Protein AF-A0A1I3GS93-F1 (afdb_monomer_lite)

pLDDT: mean 86.99, std 11.71, range [43.59, 97.06]

Organism: NCBI:txid1477437

Foldseek 3Di:
DDDDDDDDDDDDDDDDDPPPFQFKKWAWAPAPCAPVNVVVVCCVGPNPQWDKDACVPPDPTTGIMIGGVVVCVPDPPVVVVVCCVVPPRVVDDHNDMDGDDDDDDDDDDDPDD

Secondary structure (DSSP, 8-state):
---PPP---------PPSPS--SEEEEETT-TTHHHHHHHHHHHHSTTTEEEEE-TTT-SSEEEEEEEHHHHTTS-HHHHHHHHHHHTGGGPPTT-EEEE-------------

Sequence (113 aa):
MNASKTYGIDISFEELKLPLFHDVLVLAKNAVQGKLGLGRSLDLLAPGVFQSIDTEVESERIEAVFINRKLLTKIPVEHLMRVLQRHVFEYVGEGELIQVDMKVRISMHNINE

Radius of gyration: 20.87 Å; chains: 1; bounding box: 28×79×50 Å

Structure (mmCIF, N/CA/C/O backbone):
data_AF-A0A1I3GS93-F1
#
_entry.id   AF-A0A1I3GS93-F1
#
loop_
_atom_site.group_PDB
_atom_site.id
_atom_site.type_symbol
_atom_site.label_atom_id
_atom_site.label_alt_id
_atom_site.label_comp_id
_atom_site.label_asym_id
_atom_site.label_entity_id
_atom_site.label_seq_id
_atom_site.pdbx_PDB_ins_code
_atom_site.Cartn_x
_atom_site.Cartn_y
_atom_site.Cartn_z
_atom_site.occupancy
_atom_site.B_iso_or_equiv
_atom_site.auth_seq_id
_atom_site.auth_comp_id
_atom_site.auth_asym_id
_atom_site.auth_atom_id
_atom_site.pdbx_PDB_model_num
ATOM 1 N N . MET A 1 1 ? -11.129 -62.808 7.384 1.00 43.59 1 MET A N 1
ATOM 2 C CA . MET A 1 1 ? -10.318 -61.821 6.636 1.00 43.59 1 MET A CA 1
ATOM 3 C C . MET A 1 1 ? -10.633 -60.445 7.200 1.00 43.59 1 MET A C 1
ATOM 5 O O . MET A 1 1 ? -11.775 -60.025 7.093 1.00 43.59 1 MET A O 1
ATOM 9 N N . ASN A 1 2 ? -9.676 -59.795 7.870 1.00 48.56 2 ASN A N 1
ATOM 10 C CA . ASN A 1 2 ? -9.847 -58.428 8.376 1.00 48.56 2 ASN A CA 1
ATOM 11 C C . ASN A 1 2 ? -9.640 -57.447 7.219 1.00 48.56 2 ASN A C 1
ATOM 13 O O . ASN A 1 2 ? -8.581 -57.459 6.596 1.00 48.56 2 ASN A O 1
ATOM 17 N N . ALA A 1 3 ? -10.643 -56.620 6.926 1.00 54.72 3 ALA A N 1
ATOM 18 C CA . ALA A 1 3 ? -10.512 -55.546 5.950 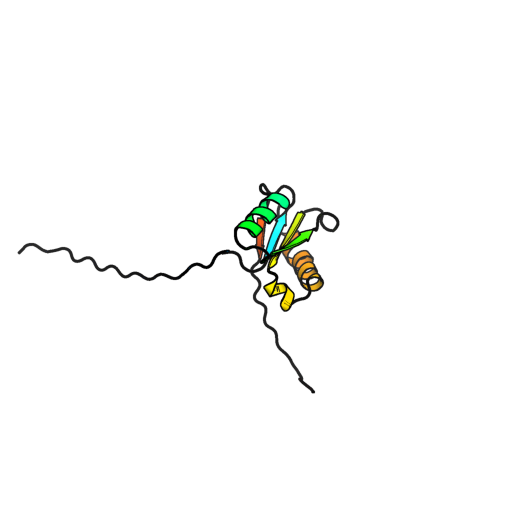1.00 54.72 3 ALA A CA 1
ATOM 19 C C . ALA A 1 3 ? -9.598 -54.455 6.530 1.00 54.72 3 ALA A C 1
ATOM 21 O O . ALA A 1 3 ? -9.965 -53.781 7.495 1.00 54.72 3 ALA A O 1
ATOM 22 N N . SER A 1 4 ? -8.392 -54.304 5.978 1.00 64.19 4 SER A N 1
ATOM 23 C CA . SER A 1 4 ? -7.533 -53.164 6.289 1.00 64.19 4 SER A CA 1
ATOM 24 C C . SER A 1 4 ? -8.076 -51.929 5.573 1.00 64.19 4 SER A C 1
ATOM 26 O O . SER A 1 4 ? -8.392 -51.963 4.385 1.00 64.19 4 SER A O 1
ATOM 28 N N . LYS A 1 5 ? -8.238 -50.831 6.313 1.00 66.38 5 LYS A N 1
ATOM 29 C CA . LYS A 1 5 ? -8.604 -49.542 5.722 1.00 66.38 5 LYS A CA 1
ATOM 30 C C . LYS A 1 5 ? -7.374 -48.971 5.027 1.00 66.38 5 LYS A C 1
ATOM 32 O O . LYS A 1 5 ? -6.332 -48.811 5.660 1.00 66.38 5 LYS A O 1
ATOM 37 N N . THR A 1 6 ? -7.503 -48.667 3.744 1.00 65.62 6 THR A N 1
ATOM 38 C CA . THR A 1 6 ? -6.470 -47.984 2.963 1.00 65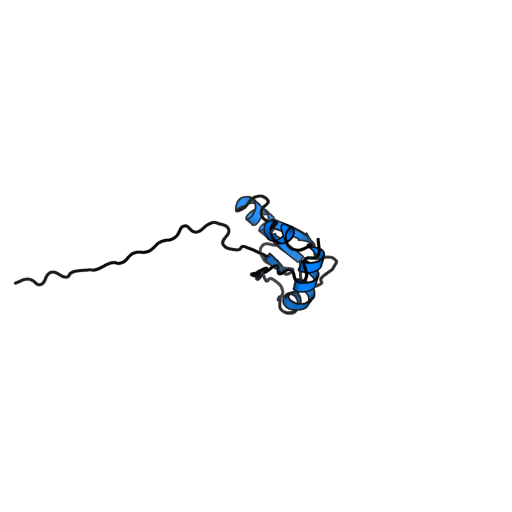.62 6 THR A CA 1
ATOM 39 C C . THR A 1 6 ? -6.830 -46.509 2.877 1.00 65.62 6 THR A C 1
ATOM 41 O O . THR A 1 6 ? -7.947 -46.167 2.494 1.00 65.62 6 THR A O 1
ATOM 44 N N . TYR A 1 7 ? -5.893 -45.642 3.249 1.00 74.69 7 TYR A N 1
ATOM 45 C CA . TYR A 1 7 ? -6.043 -44.196 3.146 1.00 74.69 7 TYR A CA 1
ATOM 46 C C . TYR A 1 7 ? -5.119 -43.699 2.037 1.00 74.69 7 TYR A C 1
ATOM 48 O O . TYR A 1 7 ? -3.912 -43.926 2.100 1.00 74.69 7 TYR A O 1
ATOM 56 N N . GLY A 1 8 ? -5.692 -43.061 1.018 1.00 76.81 8 GLY A N 1
ATOM 57 C CA . GLY A 1 8 ? -4.947 -42.316 0.005 1.00 76.81 8 GLY A CA 1
ATOM 58 C C . GLY A 1 8 ? -4.912 -40.844 0.398 1.00 76.81 8 GLY A C 1
ATOM 59 O O . GLY A 1 8 ? -5.954 -40.285 0.734 1.00 76.81 8 GLY A O 1
ATOM 60 N N . ILE A 1 9 ? -3.726 -40.240 0.403 1.00 73.31 9 ILE A N 1
ATOM 61 C CA . ILE A 1 9 ? -3.543 -38.815 0.684 1.00 73.31 9 ILE A CA 1
ATOM 62 C C . ILE A 1 9 ? -2.717 -38.235 -0.459 1.00 73.31 9 ILE A C 1
ATOM 64 O O . ILE A 1 9 ? -1.557 -38.605 -0.623 1.00 73.31 9 ILE A O 1
ATOM 68 N N . ASP A 1 10 ? -3.318 -37.320 -1.213 1.00 67.19 10 ASP A N 1
ATOM 69 C CA . ASP A 1 10 ? -2.634 -36.502 -2.211 1.00 67.19 10 ASP A CA 1
ATOM 70 C C . ASP A 1 10 ? -2.303 -35.135 -1.604 1.00 67.19 10 ASP A C 1
ATOM 72 O O . ASP A 1 10 ? -3.154 -34.495 -0.981 1.00 67.19 10 ASP A O 1
ATOM 76 N N . ILE A 1 11 ? -1.053 -34.695 -1.762 1.00 81.12 11 ILE A N 1
ATOM 77 C CA . ILE A 1 11 ? -0.538 -33.447 -1.186 1.00 81.12 11 ILE A CA 1
ATOM 78 C C . ILE A 1 11 ? 0.101 -32.608 -2.292 1.00 81.12 11 ILE A C 1
ATOM 80 O O . ILE A 1 11 ? 0.965 -33.087 -3.023 1.00 81.12 11 ILE A O 1
ATOM 84 N N . SER A 1 12 ? -0.270 -31.330 -2.353 1.00 85.25 12 SER A N 1
ATOM 85 C CA . SER A 1 12 ? 0.396 -30.297 -3.152 1.00 85.25 12 SER A CA 1
ATOM 86 C C . SER A 1 12 ? 0.746 -29.100 -2.271 1.00 85.25 12 SER A C 1
ATOM 88 O O . SER A 1 12 ? -0.028 -28.749 -1.381 1.00 85.25 12 SER A O 1
ATOM 90 N N . PHE A 1 13 ? 1.882 -28.454 -2.531 1.00 87.38 13 PHE A N 1
ATOM 91 C CA . PHE A 1 13 ? 2.324 -27.255 -1.818 1.00 87.38 13 PHE A CA 1
ATOM 92 C C . PHE A 1 13 ? 3.035 -26.283 -2.765 1.00 87.38 13 PHE A C 1
ATOM 94 O O . PHE A 1 13 ? 3.625 -26.697 -3.763 1.00 87.38 13 PHE A O 1
ATOM 101 N N . GLU A 1 14 ? 2.996 -24.996 -2.429 1.00 85.50 14 GLU A N 1
ATOM 102 C CA . GLU A 1 14 ? 3.756 -23.933 -3.087 1.00 85.50 14 GLU A CA 1
ATOM 103 C C . GLU A 1 14 ? 4.458 -23.060 -2.040 1.00 85.50 14 GLU A C 1
ATOM 105 O O . GLU A 1 14 ? 4.025 -22.966 -0.890 1.00 85.50 14 GLU A O 1
ATOM 110 N N . GLU A 1 15 ? 5.569 -22.435 -2.427 1.00 79.12 15 GLU A N 1
ATOM 111 C CA . GLU A 1 15 ? 6.258 -21.464 -1.579 1.00 79.12 15 GLU A CA 1
ATOM 112 C C . GLU A 1 15 ? 5.512 -20.123 -1.631 1.00 79.12 15 GLU A C 1
ATOM 114 O O . GLU A 1 15 ? 5.521 -19.433 -2.653 1.00 79.12 15 GLU A O 1
ATOM 119 N N . LEU A 1 16 ? 4.896 -19.722 -0.517 1.00 78.06 16 LEU A N 1
ATOM 120 C CA . LEU A 1 16 ? 4.341 -18.378 -0.370 1.00 78.06 16 LEU A CA 1
ATOM 121 C C . LEU A 1 16 ? 5.474 -17.367 -0.175 1.00 78.06 16 LEU A C 1
ATOM 123 O O . LEU A 1 16 ? 6.214 -17.427 0.808 1.00 78.06 16 LEU A O 1
ATOM 127 N N . LYS A 1 17 ? 5.584 -16.396 -1.084 1.00 70.56 17 LYS A N 1
ATOM 128 C CA . LYS A 1 17 ? 6.533 -15.284 -0.952 1.00 70.56 17 LYS A CA 1
ATOM 129 C C . LYS A 1 17 ? 5.844 -14.097 -0.302 1.00 70.56 17 LYS A C 1
ATOM 131 O O . LYS A 1 17 ? 4.912 -13.531 -0.865 1.00 70.56 17 LYS A O 1
ATOM 136 N N . LEU A 1 18 ? 6.320 -13.721 0.882 1.00 69.00 18 LEU A N 1
ATOM 137 C CA . LEU A 1 18 ? 5.884 -12.499 1.544 1.00 69.00 18 LEU A CA 1
ATOM 138 C C . LEU A 1 18 ? 6.470 -11.260 0.842 1.00 69.00 18 LEU A C 1
ATOM 140 O O . LEU A 1 18 ? 7.595 -11.320 0.335 1.00 69.00 18 LEU A O 1
ATOM 144 N N . PRO A 1 19 ? 5.744 -10.130 0.841 1.00 67.94 19 PRO A N 1
ATOM 145 C CA . PRO A 1 19 ? 4.383 -9.954 1.360 1.00 67.94 19 PRO A CA 1
ATOM 146 C C . PRO A 1 19 ? 3.304 -10.502 0.405 1.00 67.94 19 PRO A C 1
ATOM 148 O O . PRO A 1 19 ? 3.494 -10.487 -0.808 1.00 67.94 19 PRO A O 1
ATOM 151 N N . LEU A 1 20 ? 2.164 -10.953 0.958 1.00 66.62 20 LEU A N 1
ATOM 152 C CA . LEU A 1 20 ? 1.019 -11.501 0.196 1.00 66.62 20 LEU A CA 1
ATOM 153 C C . LEU A 1 20 ? 0.248 -10.444 -0.618 1.00 66.62 20 LEU A C 1
ATOM 155 O O . LEU A 1 20 ? -0.562 -10.786 -1.471 1.00 66.62 20 LEU A O 1
ATOM 159 N N . PHE A 1 21 ? 0.481 -9.163 -0.338 1.00 70.12 21 PHE A N 1
ATOM 160 C CA . PHE A 1 21 ? -0.050 -8.028 -1.086 1.00 70.12 21 PHE A CA 1
ATOM 161 C C . PHE A 1 21 ? 1.054 -7.465 -1.975 1.00 70.12 21 PHE A C 1
ATOM 163 O O . PHE A 1 21 ? 2.199 -7.289 -1.545 1.00 70.12 21 PHE A O 1
ATOM 170 N N . HIS A 1 22 ? 0.718 -7.210 -3.235 1.00 73.31 22 HIS A N 1
ATOM 171 C CA . HIS A 1 22 ? 1.743 -7.072 -4.263 1.00 73.31 22 HIS A CA 1
ATOM 172 C C . HIS A 1 22 ? 1.821 -5.688 -4.885 1.00 73.31 22 HIS A C 1
ATOM 174 O O . HIS A 1 22 ? 2.926 -5.283 -5.232 1.00 73.31 22 HIS A O 1
ATOM 180 N N . ASP A 1 23 ? 0.717 -4.949 -4.976 1.00 87.38 23 ASP A N 1
ATOM 181 C CA . ASP A 1 23 ? 0.675 -3.762 -5.829 1.00 87.38 23 ASP A CA 1
ATOM 182 C C . ASP A 1 23 ? 0.440 -2.476 -5.041 1.00 87.38 23 ASP A C 1
ATOM 184 O O . ASP A 1 23 ? 1.378 -1.696 -4.867 1.00 87.38 23 ASP A O 1
ATOM 188 N N . VAL A 1 24 ? -0.781 -2.237 -4.560 1.00 95.00 24 VAL A N 1
ATOM 189 C CA . VAL A 1 24 ? -1.138 -0.983 -3.888 1.00 95.00 24 VAL A CA 1
ATOM 190 C C . VAL A 1 24 ? -1.986 -1.252 -2.647 1.00 95.00 24 VAL A C 1
ATOM 192 O O . VAL A 1 24 ? -2.898 -2.075 -2.672 1.00 95.00 24 VAL A O 1
ATOM 195 N N . LEU A 1 25 ? -1.707 -0.518 -1.571 1.00 95.56 25 LEU A N 1
ATOM 196 C CA . LEU A 1 25 ? -2.566 -0.411 -0.396 1.00 95.56 25 LEU A CA 1
ATOM 197 C C . LEU A 1 25 ? -3.048 1.034 -0.256 1.00 95.56 25 LEU A C 1
ATOM 199 O O . LEU A 1 25 ? -2.241 1.963 -0.272 1.00 95.56 25 LEU A O 1
ATOM 203 N N . VAL A 1 26 ? -4.352 1.223 -0.098 1.00 96.31 26 VAL A N 1
ATOM 204 C CA . VAL A 1 26 ? -4.983 2.517 0.171 1.00 96.31 26 VAL A CA 1
ATOM 205 C C . VAL A 1 26 ? -5.421 2.527 1.629 1.00 96.31 26 VAL A C 1
ATOM 207 O O . VAL A 1 26 ? -6.208 1.679 2.048 1.00 96.31 26 VAL A O 1
ATOM 210 N N . LEU A 1 27 ? -4.890 3.467 2.403 1.00 96.88 27 LEU A N 1
ATOM 211 C CA . LEU A 1 27 ? -5.173 3.614 3.823 1.00 96.88 27 LEU A CA 1
ATOM 212 C C . LEU A 1 27 ? -6.132 4.786 4.036 1.00 96.88 27 LEU A C 1
ATOM 214 O O . LEU A 1 27 ? -5.778 5.941 3.784 1.00 96.88 27 LEU A O 1
ATOM 218 N N . ALA A 1 28 ? -7.338 4.492 4.509 1.00 96.88 28 ALA A N 1
ATOM 219 C CA . ALA A 1 28 ? -8.284 5.517 4.918 1.00 96.88 28 ALA A CA 1
ATOM 220 C C . ALA A 1 28 ? -7.822 6.210 6.204 1.00 96.88 28 ALA A C 1
ATOM 222 O O . ALA A 1 28 ? -7.116 5.624 7.029 1.00 96.88 28 ALA A O 1
ATOM 223 N N . LYS A 1 29 ? -8.282 7.443 6.417 1.00 95.06 29 LYS A N 1
ATOM 224 C CA . LYS A 1 29 ? -8.134 8.109 7.714 1.00 95.06 29 LYS A CA 1
ATOM 225 C C . LYS A 1 29 ? -8.819 7.289 8.805 1.00 95.06 29 LYS A C 1
ATOM 227 O O . LYS A 1 29 ? -9.811 6.604 8.553 1.00 95.06 29 LYS A O 1
ATOM 232 N N . ASN A 1 30 ? -8.285 7.385 10.020 1.00 94.38 30 ASN A N 1
ATOM 233 C CA . ASN A 1 30 ? -8.763 6.678 11.214 1.00 94.38 30 ASN A CA 1
ATOM 234 C C . ASN A 1 30 ? -8.647 5.145 11.145 1.00 94.38 30 ASN A C 1
ATOM 236 O O . ASN A 1 30 ? -9.221 4.442 11.978 1.00 94.38 30 ASN A O 1
ATOM 240 N N . ALA A 1 31 ? -7.881 4.606 10.191 1.00 95.06 31 ALA A N 1
ATOM 241 C CA . ALA A 1 31 ? -7.540 3.191 10.182 1.00 95.06 31 ALA A CA 1
ATOM 242 C C . ALA A 1 31 ? -6.713 2.827 11.423 1.00 95.06 31 ALA A C 1
ATOM 244 O O . ALA A 1 31 ? -5.826 3.572 11.840 1.00 95.06 31 ALA A O 1
ATOM 245 N N . VAL A 1 32 ? -6.987 1.655 12.006 1.00 92.69 32 VAL A N 1
ATOM 246 C CA . VAL A 1 32 ? -6.448 1.228 13.315 1.00 92.69 32 VAL A CA 1
ATOM 247 C C . VAL A 1 32 ? -4.920 1.278 13.371 1.00 92.69 32 VAL A C 1
ATOM 249 O O . VAL A 1 32 ? -4.335 1.586 14.407 1.00 92.69 32 VAL A O 1
ATOM 252 N N . GLN A 1 33 ? -4.261 0.959 12.259 1.00 91.75 33 GLN A N 1
ATOM 253 C CA . GLN A 1 33 ? -2.807 0.926 12.165 1.00 91.75 33 GLN A CA 1
ATOM 254 C C . GLN A 1 33 ? -2.201 2.328 11.989 1.00 91.75 33 GLN A C 1
ATOM 256 O O . GLN A 1 33 ? -1.053 2.543 12.385 1.00 91.75 33 GLN A O 1
ATOM 261 N N . GLY A 1 34 ? -2.944 3.261 11.378 1.00 94.38 34 GLY A N 1
ATOM 262 C CA . GLY A 1 34 ? -2.445 4.552 10.896 1.00 94.38 34 GLY A CA 1
ATOM 263 C C . GLY A 1 34 ? -1.292 4.436 9.887 1.00 94.38 34 GLY A C 1
ATOM 264 O O . GLY A 1 34 ? -0.686 3.373 9.696 1.00 94.38 34 GLY A O 1
ATOM 265 N N . LYS A 1 35 ? -0.929 5.552 9.247 1.00 95.12 35 LYS A N 1
ATOM 266 C CA . LYS A 1 35 ? 0.155 5.609 8.246 1.00 95.12 35 LYS A CA 1
ATOM 267 C C . LYS A 1 35 ? 1.487 5.141 8.820 1.00 95.12 35 LYS A C 1
ATOM 269 O O . LYS A 1 35 ? 2.205 4.365 8.189 1.00 95.12 35 LYS A O 1
ATOM 274 N N . LEU A 1 36 ? 1.814 5.582 10.035 1.00 94.88 36 LEU A N 1
ATOM 275 C CA . LEU A 1 36 ? 3.078 5.241 10.694 1.00 94.88 36 LEU A CA 1
ATOM 276 C C . LEU A 1 36 ? 3.154 3.766 11.100 1.00 94.88 36 LEU A C 1
ATOM 278 O O . LEU A 1 36 ? 4.206 3.147 10.932 1.00 94.88 36 LEU A O 1
ATOM 282 N N . GLY A 1 37 ? 2.070 3.204 11.642 1.00 95.56 37 GLY A N 1
ATOM 283 C CA . GLY A 1 37 ? 2.050 1.805 12.064 1.00 95.56 37 GLY A CA 1
ATOM 284 C C . GLY A 1 37 ? 2.124 0.871 10.865 1.00 95.56 37 GLY A C 1
ATOM 285 O O . GLY A 1 37 ? 2.996 0.003 10.829 1.00 95.56 37 GLY A O 1
ATOM 286 N N . LEU A 1 38 ? 1.294 1.113 9.844 1.00 94.62 38 LEU A N 1
ATOM 287 C CA . LEU A 1 38 ? 1.319 0.317 8.620 1.00 94.62 38 LEU A CA 1
ATOM 288 C C . LEU A 1 38 ? 2.669 0.428 7.900 1.00 94.62 38 LEU A C 1
ATOM 290 O O . LEU A 1 38 ? 3.248 -0.596 7.548 1.00 94.62 38 LEU A O 1
ATOM 294 N N . GLY A 1 39 ? 3.218 1.638 7.751 1.00 94.75 39 GLY A N 1
ATOM 295 C CA . GLY A 1 39 ? 4.526 1.844 7.121 1.00 94.75 39 GLY A CA 1
ATOM 296 C C . GLY A 1 39 ? 5.647 1.056 7.804 1.00 94.75 39 GLY A C 1
ATOM 297 O O . GLY A 1 39 ? 6.398 0.355 7.133 1.00 94.75 39 GLY A O 1
ATOM 298 N N . ARG A 1 40 ? 5.706 1.074 9.144 1.00 94.94 40 ARG A N 1
ATOM 299 C CA . ARG A 1 40 ? 6.685 0.277 9.906 1.00 94.94 40 ARG A CA 1
ATOM 300 C C . ARG A 1 40 ? 6.493 -1.223 9.711 1.00 94.94 40 ARG A C 1
ATOM 302 O O . ARG A 1 40 ? 7.478 -1.940 9.568 1.00 94.94 40 ARG A O 1
ATOM 309 N N . SER A 1 41 ? 5.252 -1.707 9.707 1.00 92.38 41 SER A N 1
ATOM 310 C CA . SER A 1 41 ? 4.966 -3.121 9.447 1.00 92.38 41 SER A CA 1
ATOM 311 C C . SER A 1 41 ? 5.419 -3.540 8.050 1.00 92.38 41 SER A C 1
ATOM 313 O O . SER A 1 41 ? 6.038 -4.591 7.902 1.00 92.38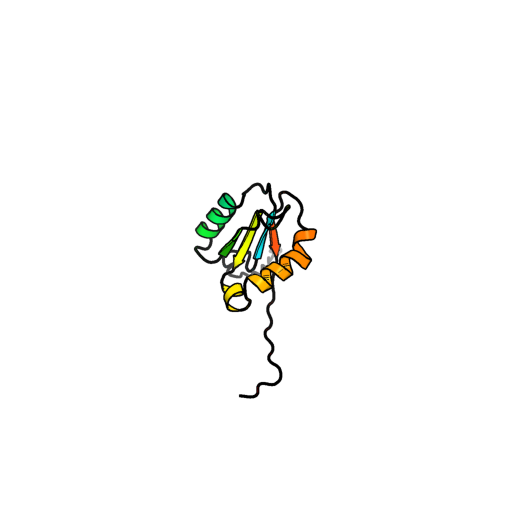 41 SER A O 1
ATOM 315 N N . LEU A 1 42 ? 5.164 -2.708 7.038 1.00 92.19 42 LEU A N 1
ATOM 316 C CA . LEU A 1 42 ? 5.604 -2.956 5.666 1.00 92.19 42 LEU A CA 1
ATOM 317 C C . LEU A 1 42 ? 7.128 -2.956 5.547 1.00 92.19 42 LEU A C 1
ATOM 319 O O . LEU A 1 42 ? 7.672 -3.858 4.920 1.00 92.19 42 LEU A O 1
ATOM 323 N N . ASP A 1 43 ? 7.817 -2.011 6.186 1.00 91.38 43 ASP A N 1
ATOM 324 C CA . ASP A 1 43 ? 9.282 -1.962 6.175 1.00 91.38 43 ASP A CA 1
ATOM 325 C C . ASP A 1 43 ? 9.919 -3.145 6.912 1.00 91.38 43 ASP A C 1
ATOM 327 O O . ASP A 1 43 ? 10.953 -3.640 6.477 1.00 91.38 43 ASP A O 1
ATOM 331 N N . LEU A 1 44 ? 9.310 -3.640 7.996 1.00 92.19 44 LEU A N 1
ATOM 332 C CA . LEU A 1 44 ? 9.780 -4.847 8.686 1.00 92.19 44 LEU A CA 1
ATOM 333 C C . LEU A 1 44 ? 9.578 -6.113 7.843 1.00 92.19 44 LEU A C 1
ATOM 335 O O . LEU A 1 44 ? 10.418 -7.011 7.874 1.00 92.19 44 LEU A O 1
ATOM 339 N N . LEU A 1 45 ? 8.467 -6.195 7.107 1.00 90.19 45 LEU A N 1
ATOM 340 C CA . LEU A 1 45 ? 8.133 -7.352 6.273 1.00 90.19 45 LEU A CA 1
ATOM 341 C C . LEU A 1 45 ? 8.904 -7.366 4.950 1.00 90.19 45 LEU A C 1
ATOM 343 O O . LEU A 1 45 ? 9.325 -8.422 4.484 1.00 90.19 45 LEU A O 1
ATOM 347 N N . ALA A 1 46 ? 9.034 -6.205 4.317 1.00 86.75 46 ALA A N 1
ATOM 348 C CA . ALA A 1 46 ? 9.529 -6.049 2.959 1.00 86.75 46 ALA A CA 1
ATOM 349 C C . ALA A 1 46 ? 10.238 -4.687 2.799 1.00 86.75 46 ALA A C 1
ATOM 351 O O . ALA A 1 46 ? 9.700 -3.781 2.148 1.00 86.75 46 ALA A O 1
ATOM 352 N N . PRO A 1 47 ? 11.447 -4.534 3.379 1.00 91.06 47 PRO A N 1
ATOM 353 C CA . PRO A 1 47 ? 12.151 -3.258 3.434 1.00 91.06 47 PRO A CA 1
ATOM 354 C C . PRO A 1 47 ? 12.276 -2.600 2.059 1.00 91.06 47 PRO A C 1
ATOM 356 O O . PRO A 1 47 ? 12.801 -3.192 1.113 1.00 91.06 47 PRO A O 1
ATOM 359 N N . GLY A 1 48 ? 11.787 -1.365 1.944 1.00 90.25 48 GLY A N 1
ATOM 360 C CA . GLY A 1 48 ? 11.906 -0.569 0.724 1.00 90.25 48 GLY A CA 1
ATOM 361 C C . GLY A 1 48 ? 11.069 -1.051 -0.465 1.00 90.25 48 GLY A C 1
ATOM 362 O O . GLY A 1 48 ? 11.158 -0.438 -1.527 1.00 90.25 48 GLY A O 1
ATOM 363 N N . VAL A 1 49 ? 10.241 -2.093 -0.327 1.00 91.94 49 VAL A N 1
ATOM 364 C CA . VAL A 1 49 ? 9.372 -2.572 -1.419 1.00 91.94 49 VAL A CA 1
ATOM 365 C C . VAL A 1 49 ? 8.259 -1.576 -1.718 1.00 91.94 49 VAL A C 1
ATOM 367 O O . VAL A 1 49 ? 7.927 -1.367 -2.886 1.00 91.94 49 VAL A O 1
ATOM 370 N N . PHE A 1 50 ? 7.721 -0.928 -0.688 1.00 94.31 50 PHE A N 1
ATOM 371 C CA . PHE A 1 50 ? 6.657 0.055 -0.829 1.00 94.31 50 PHE A CA 1
ATOM 372 C C . PHE A 1 50 ? 7.195 1.482 -0.737 1.00 94.31 50 PHE A C 1
ATOM 374 O O . PHE A 1 50 ? 8.122 1.794 0.011 1.00 94.31 50 PHE A O 1
ATOM 381 N N . GLN A 1 51 ? 6.599 2.362 -1.528 1.00 95.00 51 GLN A N 1
ATOM 382 C CA . GLN A 1 51 ? 6.708 3.803 -1.402 1.00 95.00 51 GLN A CA 1
ATOM 383 C C . GLN A 1 51 ? 5.394 4.322 -0.826 1.00 95.00 51 GLN A C 1
ATOM 385 O O . GLN A 1 51 ? 4.333 4.038 -1.375 1.00 95.00 51 GLN A O 1
ATOM 390 N N . SER A 1 52 ? 5.475 5.077 0.267 1.00 95.69 52 SER A N 1
ATOM 391 C CA . SER A 1 52 ? 4.324 5.780 0.830 1.00 95.69 52 SER A CA 1
ATOM 392 C C . SER A 1 52 ? 4.148 7.130 0.139 1.00 95.69 52 SER A C 1
ATOM 394 O O . SER A 1 52 ? 5.123 7.860 -0.056 1.00 95.69 52 SER A O 1
ATOM 396 N N . ILE A 1 53 ? 2.912 7.434 -0.237 1.00 96.12 53 ILE A N 1
ATOM 397 C CA . ILE A 1 53 ? 2.459 8.729 -0.730 1.00 96.12 53 ILE A CA 1
ATOM 398 C C . ILE A 1 53 ? 1.485 9.274 0.304 1.00 96.12 53 ILE A C 1
ATOM 400 O O . ILE A 1 53 ? 0.473 8.635 0.600 1.00 96.12 53 ILE A O 1
ATOM 404 N N . ASP A 1 54 ? 1.815 10.434 0.860 1.00 93.19 54 ASP A N 1
ATOM 405 C CA . ASP A 1 54 ? 0.915 11.170 1.739 1.00 93.19 54 ASP A CA 1
ATOM 406 C C . ASP A 1 54 ? -0.224 11.762 0.906 1.00 93.19 54 ASP A C 1
ATOM 408 O O . ASP A 1 54 ? 0.027 12.283 -0.183 1.00 93.19 54 ASP A O 1
ATOM 412 N N . THR A 1 55 ? -1.459 11.630 1.383 1.00 90.19 55 THR A N 1
ATOM 413 C CA . THR A 1 55 ? -2.640 12.176 0.701 1.00 90.19 55 THR A CA 1
ATOM 414 C C . THR A 1 55 ? -3.504 13.035 1.615 1.00 90.19 55 THR A C 1
ATOM 416 O O . THR A 1 55 ? -4.632 13.368 1.247 1.00 90.19 55 THR A O 1
ATOM 419 N N . GLU A 1 56 ? -3.033 13.361 2.823 1.00 77.75 56 GLU A N 1
ATOM 420 C CA . GLU A 1 56 ? -3.847 14.063 3.820 1.00 77.75 56 GLU A CA 1
ATOM 421 C C . GLU A 1 56 ? -4.281 15.462 3.361 1.00 77.75 56 GLU A C 1
ATOM 423 O O . GLU A 1 56 ? -5.347 15.930 3.770 1.00 77.75 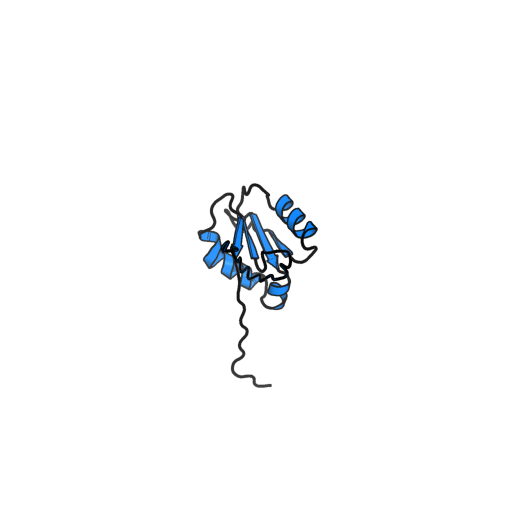56 GLU A O 1
ATOM 428 N N . VAL A 1 57 ? -3.482 16.113 2.506 1.00 77.06 57 VAL A N 1
ATOM 429 C CA . VAL A 1 57 ? -3.751 17.462 1.980 1.00 77.06 57 VAL A CA 1
ATOM 430 C C . VAL A 1 57 ? -4.684 17.412 0.766 1.00 77.06 57 VAL A C 1
ATOM 432 O O . VAL A 1 57 ? -5.467 18.333 0.542 1.00 77.06 57 VAL A O 1
ATOM 435 N N . GLU A 1 58 ? -4.629 16.333 -0.011 1.00 80.94 58 GLU A N 1
ATOM 436 C CA . GLU A 1 58 ? -5.369 16.169 -1.263 1.00 80.94 58 GLU A CA 1
ATOM 437 C C . GLU A 1 58 ? -6.680 15.386 -1.101 1.00 80.94 58 GLU A C 1
ATOM 439 O O . GLU A 1 58 ? -7.497 15.368 -2.025 1.00 80.94 58 GLU A O 1
ATOM 444 N N . SER A 1 59 ? -6.889 14.714 0.035 1.00 84.81 59 SER A N 1
ATOM 445 C CA . SER A 1 59 ? -8.043 13.847 0.272 1.00 84.81 59 SER A CA 1
ATOM 446 C C . SER A 1 59 ? -8.622 14.001 1.674 1.00 84.81 59 SER A C 1
ATOM 448 O O . SER A 1 59 ? -7.944 13.874 2.696 1.00 84.81 59 SER A O 1
ATOM 450 N N . GLU A 1 60 ? -9.939 14.189 1.742 1.00 88.50 60 GLU A N 1
ATOM 451 C CA . GLU A 1 60 ? -10.657 14.201 3.016 1.00 88.50 60 GLU A CA 1
ATOM 452 C C . GLU A 1 60 ? -10.731 12.810 3.657 1.00 88.50 60 GLU A C 1
ATOM 454 O O . GLU A 1 60 ? -10.799 12.730 4.880 1.00 88.50 60 GLU A O 1
ATOM 459 N N . ARG A 1 61 ? -10.660 11.730 2.864 1.00 91.38 61 ARG A N 1
ATOM 460 C CA . ARG A 1 61 ? -10.909 10.347 3.319 1.00 91.38 61 ARG A CA 1
ATOM 461 C C . ARG A 1 61 ? -9.667 9.466 3.397 1.00 91.38 61 ARG A C 1
ATOM 463 O O . ARG A 1 61 ? -9.661 8.514 4.168 1.00 91.38 61 ARG A O 1
ATOM 470 N N . ILE A 1 62 ? -8.636 9.755 2.606 1.00 96.31 62 ILE A N 1
ATOM 471 C CA . ILE A 1 62 ? -7.445 8.903 2.484 1.00 96.31 62 ILE A CA 1
ATOM 472 C C . ILE A 1 62 ? -6.276 9.553 3.220 1.00 96.31 62 ILE A C 1
ATOM 474 O O . ILE A 1 62 ? -5.986 10.730 3.015 1.00 96.31 62 ILE A O 1
ATOM 478 N N . GLU A 1 63 ? -5.621 8.787 4.086 1.00 95.88 63 GLU A N 1
ATOM 479 C CA . GLU A 1 63 ? -4.439 9.217 4.839 1.00 95.88 63 GLU A CA 1
ATOM 480 C C . GLU A 1 63 ? -3.165 8.992 4.021 1.00 95.88 63 GLU A C 1
ATOM 482 O O . GLU A 1 63 ? -2.317 9.875 3.910 1.00 95.88 63 GLU A O 1
ATOM 487 N N . ALA A 1 64 ? -3.032 7.807 3.423 1.00 96.94 64 ALA A N 1
ATOM 488 C CA . ALA A 1 64 ? -1.866 7.456 2.628 1.00 96.94 64 ALA A CA 1
ATOM 489 C C . ALA A 1 64 ? -2.168 6.381 1.586 1.00 96.94 64 ALA A C 1
ATOM 491 O O . ALA A 1 64 ? -3.091 5.577 1.725 1.00 96.94 64 ALA A O 1
ATOM 492 N N . VAL A 1 65 ? -1.309 6.308 0.574 1.00 97.06 65 VAL A N 1
ATOM 493 C CA . VAL A 1 65 ? -1.267 5.195 -0.377 1.00 97.06 65 VAL A CA 1
ATOM 494 C C . VAL A 1 65 ? 0.133 4.596 -0.380 1.00 97.06 65 VAL A C 1
ATOM 496 O O . VAL A 1 65 ? 1.120 5.299 -0.581 1.00 97.06 65 VAL A O 1
ATOM 499 N N . PHE A 1 66 ? 0.230 3.285 -0.182 1.00 96.38 66 PHE A N 1
ATOM 500 C CA . PHE A 1 66 ? 1.480 2.535 -0.255 1.00 96.38 66 PHE A CA 1
ATOM 501 C C . PHE A 1 66 ? 1.534 1.791 -1.581 1.00 96.38 66 PHE A C 1
ATOM 503 O O . PHE A 1 66 ? 0.699 0.934 -1.855 1.00 96.38 66 PHE A O 1
ATOM 510 N N . ILE A 1 67 ? 2.520 2.107 -2.411 1.00 95.81 67 ILE A N 1
ATOM 511 C CA . ILE A 1 67 ? 2.640 1.579 -3.770 1.00 95.81 67 ILE A CA 1
ATOM 512 C C . ILE A 1 67 ? 3.915 0.756 -3.870 1.00 95.81 67 ILE A C 1
ATOM 514 O O . ILE A 1 67 ? 4.991 1.226 -3.501 1.00 95.81 67 ILE A O 1
ATOM 518 N N . ASN A 1 68 ? 3.830 -0.453 -4.413 1.00 93.88 68 ASN A N 1
ATOM 519 C CA . ASN A 1 68 ? 5.009 -1.247 -4.712 1.00 93.88 68 ASN A CA 1
ATOM 520 C C . ASN A 1 68 ? 5.880 -0.521 -5.743 1.00 93.88 68 ASN A C 1
ATOM 522 O O . ASN A 1 68 ? 5.443 -0.211 -6.854 1.00 93.88 68 ASN A O 1
ATOM 526 N N . ARG A 1 69 ? 7.153 -0.295 -5.415 1.00 93.12 69 ARG A N 1
ATOM 527 C CA . ARG A 1 69 ? 8.101 0.405 -6.292 1.00 93.12 69 ARG A CA 1
ATOM 528 C C . ARG A 1 69 ? 8.253 -0.257 -7.661 1.00 93.12 69 ARG A C 1
ATOM 530 O O . ARG A 1 69 ? 8.503 0.441 -8.636 1.00 93.12 69 ARG A O 1
ATOM 537 N N . LYS A 1 70 ? 8.055 -1.577 -7.771 1.00 91.44 70 LYS A N 1
ATOM 538 C CA . LYS A 1 70 ? 8.063 -2.303 -9.058 1.00 91.44 70 LYS A CA 1
ATOM 539 C C . LYS A 1 70 ? 6.934 -1.875 -9.999 1.00 91.44 70 LYS A C 1
ATOM 541 O O . LYS A 1 70 ? 7.053 -2.073 -11.206 1.00 91.44 70 LYS A O 1
ATOM 546 N N . LEU A 1 71 ? 5.838 -1.336 -9.468 1.00 91.19 71 LEU A N 1
ATOM 547 C CA . LEU A 1 71 ? 4.772 -0.744 -10.272 1.00 91.19 71 LEU A CA 1
ATOM 548 C C . LEU A 1 71 ? 5.200 0.633 -10.792 1.00 91.19 71 LEU A C 1
ATOM 550 O O . LEU A 1 71 ? 4.994 0.946 -11.964 1.00 91.19 71 LEU A O 1
ATOM 554 N N . LEU A 1 72 ? 5.884 1.406 -9.944 1.00 91.94 72 LEU A N 1
ATOM 555 C CA . LEU A 1 72 ? 6.382 2.746 -10.266 1.00 91.94 72 LEU A CA 1
ATOM 556 C C . LEU A 1 72 ? 7.504 2.754 -11.314 1.00 91.94 72 LEU A C 1
ATOM 558 O O . LEU A 1 72 ? 7.711 3.764 -11.976 1.00 91.94 72 LEU A O 1
ATOM 562 N N . THR A 1 73 ? 8.192 1.628 -11.535 1.00 91.56 73 THR A N 1
ATOM 563 C CA . THR A 1 73 ? 9.128 1.497 -12.670 1.00 91.56 73 THR A CA 1
ATOM 564 C C . THR A 1 73 ? 8.424 1.391 -14.026 1.00 91.56 73 THR A C 1
ATOM 566 O O . THR A 1 73 ? 9.077 1.511 -15.059 1.00 91.56 73 THR A O 1
ATOM 569 N N . LYS A 1 74 ? 7.108 1.142 -14.039 1.00 90.88 74 LYS A N 1
ATOM 570 C CA . LYS A 1 74 ? 6.304 0.927 -15.253 1.00 90.88 74 LYS A CA 1
ATOM 571 C C . LYS A 1 74 ? 5.279 2.032 -15.488 1.00 90.88 74 LYS A C 1
ATOM 573 O O . LYS A 1 74 ? 4.924 2.290 -16.634 1.00 90.88 74 LYS A O 1
ATOM 578 N N . ILE A 1 75 ? 4.768 2.637 -14.417 1.00 91.38 75 ILE A N 1
ATOM 579 C CA . ILE A 1 75 ? 3.717 3.656 -14.456 1.00 91.38 75 ILE A CA 1
ATOM 580 C C . ILE A 1 75 ? 4.142 4.839 -13.574 1.00 91.38 75 ILE A C 1
ATOM 582 O O . ILE A 1 75 ? 4.443 4.619 -12.401 1.00 91.38 75 ILE A O 1
ATOM 586 N N . PRO A 1 76 ? 4.122 6.085 -14.085 1.00 93.94 76 PRO A N 1
ATOM 587 C CA . PRO A 1 76 ? 4.371 7.273 -13.272 1.00 93.94 76 PRO A CA 1
ATOM 588 C C . PRO A 1 76 ? 3.398 7.380 -12.096 1.00 93.94 76 PRO A C 1
ATOM 590 O O . PRO A 1 76 ? 2.194 7.138 -12.251 1.00 93.94 76 PRO A O 1
ATOM 593 N N . VAL A 1 77 ? 3.905 7.788 -10.932 1.00 94.44 77 VAL A N 1
ATOM 594 C CA . VAL A 1 77 ? 3.116 7.868 -9.694 1.00 94.44 77 VAL A CA 1
ATOM 595 C C . VAL A 1 77 ? 1.909 8.794 -9.850 1.00 94.44 77 VAL A C 1
ATOM 597 O O . VAL A 1 77 ? 0.814 8.460 -9.412 1.00 94.44 77 VAL A O 1
ATOM 600 N N . GLU A 1 78 ? 2.049 9.900 -10.576 1.00 94.56 78 GLU A N 1
ATOM 601 C CA . GLU A 1 78 ? 0.985 10.883 -10.800 1.00 94.56 78 GLU A CA 1
ATOM 602 C C . GLU A 1 78 ? -0.142 10.313 -11.667 1.00 94.56 78 GLU A C 1
ATOM 604 O O . GLU A 1 78 ? -1.309 10.690 -11.537 1.00 94.56 78 GLU A O 1
ATOM 609 N N . HIS A 1 79 ? 0.182 9.411 -12.597 1.00 94.31 79 HIS A N 1
ATOM 610 C CA . HIS A 1 79 ? -0.837 8.724 -13.383 1.0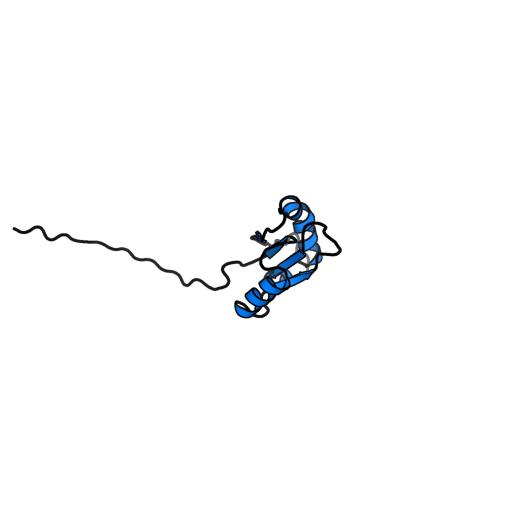0 94.31 79 HIS A CA 1
ATOM 611 C C . HIS A 1 79 ? -1.593 7.711 -12.524 1.00 94.31 79 HIS A C 1
ATOM 613 O O . HIS A 1 79 ? -2.823 7.697 -12.536 1.00 94.31 79 HIS A O 1
ATOM 619 N N . LEU A 1 80 ? -0.861 6.925 -11.735 1.00 94.44 80 LEU A N 1
ATOM 620 C CA . LEU A 1 80 ? -1.436 5.939 -10.832 1.00 94.44 80 LEU A CA 1
ATOM 621 C C . LEU A 1 80 ? -2.361 6.589 -9.790 1.00 94.44 80 LEU A C 1
ATOM 623 O O . LEU A 1 80 ? -3.508 6.173 -9.644 1.00 94.44 80 LEU A O 1
ATOM 627 N N . MET A 1 81 ? -1.905 7.661 -9.137 1.00 95.31 81 MET A N 1
ATOM 628 C CA . MET A 1 81 ? -2.699 8.389 -8.143 1.00 95.31 81 MET A CA 1
ATOM 629 C C . MET A 1 81 ? -3.990 8.957 -8.734 1.00 95.31 81 MET A C 1
ATOM 631 O O . MET A 1 81 ? -5.040 8.834 -8.110 1.00 95.31 81 MET A O 1
ATOM 635 N N . ARG A 1 82 ? -3.958 9.493 -9.963 1.00 94.81 82 ARG A N 1
ATOM 636 C CA . ARG A 1 82 ? -5.176 9.962 -10.649 1.00 94.81 82 ARG A CA 1
ATOM 637 C C . ARG A 1 82 ? -6.186 8.842 -10.897 1.00 94.81 82 ARG A C 1
ATOM 639 O O . ARG A 1 82 ? -7.387 9.076 -10.781 1.00 94.81 82 ARG A O 1
ATOM 646 N N . VAL A 1 83 ? -5.722 7.641 -11.247 1.00 94.38 83 VAL A N 1
ATOM 647 C CA . VAL A 1 83 ? -6.598 6.474 -11.441 1.00 94.38 83 VAL A CA 1
ATOM 648 C C . VAL A 1 83 ? -7.238 6.063 -10.115 1.00 94.38 83 VAL A C 1
ATOM 650 O O . VAL A 1 83 ? -8.455 5.892 -10.062 1.00 94.38 83 VAL A O 1
ATOM 653 N N . LEU A 1 84 ? -6.449 5.967 -9.041 1.00 95.25 84 LEU A N 1
ATOM 654 C CA . LEU A 1 84 ? -6.950 5.602 -7.712 1.00 95.25 84 LEU A CA 1
ATOM 655 C C . LEU A 1 84 ? -7.945 6.637 -7.172 1.00 95.25 84 LEU A C 1
ATOM 657 O O . LEU A 1 84 ? -9.017 6.266 -6.699 1.00 95.25 84 LEU A O 1
ATOM 661 N N . GLN A 1 85 ? -7.642 7.928 -7.313 1.00 93.94 85 GLN A N 1
ATOM 662 C CA . GLN A 1 85 ? -8.548 9.011 -6.924 1.00 93.94 85 GLN A CA 1
ATOM 663 C C . GLN A 1 85 ? -9.893 8.923 -7.645 1.00 93.94 85 GLN A C 1
ATOM 665 O O . GLN A 1 85 ? -10.937 9.084 -7.022 1.00 93.94 85 GLN A O 1
ATOM 670 N N . ARG A 1 86 ? -9.873 8.655 -8.954 1.00 93.62 86 ARG A N 1
ATOM 671 C CA . ARG A 1 86 ? -11.089 8.632 -9.772 1.00 93.62 86 ARG A CA 1
ATOM 672 C C . ARG A 1 86 ? -11.939 7.378 -9.574 1.00 93.62 86 ARG A C 1
ATOM 674 O O . ARG A 1 86 ? -13.143 7.463 -9.761 1.00 93.62 86 ARG A O 1
ATOM 681 N N . HIS A 1 87 ? -11.327 6.230 -9.286 1.00 94.38 87 HIS A N 1
ATOM 682 C CA . HIS A 1 87 ? -12.015 4.936 -9.383 1.00 94.38 87 HIS A CA 1
ATOM 683 C C . HIS A 1 87 ? -11.996 4.098 -8.104 1.00 94.38 87 HIS A C 1
ATOM 685 O O . HIS A 1 87 ? -12.673 3.077 -8.054 1.00 94.38 87 HIS A O 1
ATOM 691 N N . VAL A 1 88 ? -11.210 4.480 -7.095 1.00 94.62 88 VAL A N 1
ATOM 692 C CA . VAL A 1 88 ? -11.073 3.712 -5.849 1.00 94.62 88 VAL A CA 1
ATOM 693 C C . VAL A 1 88 ? -11.480 4.552 -4.649 1.00 94.62 88 VAL A C 1
ATOM 695 O O . VAL A 1 88 ? -12.307 4.107 -3.863 1.00 94.62 88 VAL A O 1
ATOM 698 N N . PHE A 1 89 ? -10.948 5.772 -4.515 1.00 94.81 89 PHE A N 1
ATOM 699 C CA . PHE A 1 89 ? -11.078 6.571 -3.287 1.00 94.81 89 PHE A CA 1
ATOM 700 C C . PHE A 1 89 ? -12.531 6.842 -2.880 1.00 94.81 89 PHE A C 1
ATOM 702 O O . PHE A 1 89 ? -12.824 6.906 -1.690 1.00 94.81 89 PHE A O 1
ATOM 709 N N . GLU A 1 90 ? -13.447 6.980 -3.842 1.00 91.62 90 GLU A N 1
ATOM 710 C CA . GLU A 1 90 ? -14.868 7.225 -3.558 1.00 91.62 90 GLU A CA 1
ATOM 711 C C . GLU A 1 90 ? -15.564 6.054 -2.840 1.00 91.62 90 GLU A C 1
ATOM 713 O O . GLU A 1 90 ? -16.538 6.283 -2.119 1.00 91.62 90 GLU A O 1
ATOM 718 N N . TYR A 1 91 ? -15.036 4.834 -2.987 1.00 94.19 91 TYR A N 1
ATOM 719 C CA . TYR A 1 91 ? -15.573 3.603 -2.402 1.00 94.19 91 TYR A CA 1
ATOM 720 C C . TYR A 1 91 ? -14.896 3.208 -1.089 1.00 94.19 91 TYR A C 1
ATOM 722 O O . TYR A 1 91 ? -15.330 2.247 -0.462 1.00 94.19 91 TYR A O 1
ATOM 730 N N . VAL A 1 92 ? -13.841 3.919 -0.681 1.00 94.44 92 VAL A N 1
ATOM 731 C CA . VAL A 1 92 ? -13.128 3.633 0.566 1.00 94.44 92 VAL A CA 1
ATOM 732 C C . VAL A 1 92 ? -13.863 4.287 1.733 1.00 94.44 92 VAL A C 1
ATOM 734 O O . VAL A 1 92 ? -14.049 5.510 1.770 1.00 94.44 92 VAL A O 1
ATOM 737 N N . GLY A 1 93 ? -14.286 3.454 2.676 1.00 94.75 93 GLY A N 1
ATOM 738 C CA . GLY A 1 93 ? -14.869 3.855 3.944 1.00 94.75 93 GLY A CA 1
ATOM 739 C C . GLY A 1 93 ? -13.816 4.332 4.942 1.00 94.75 93 GLY A C 1
ATOM 740 O O . GLY A 1 93 ? -12.629 4.025 4.850 1.00 94.75 93 GLY A O 1
ATOM 741 N N . GLU A 1 94 ? -14.261 5.106 5.924 1.00 94.88 94 GLU A N 1
ATOM 742 C CA . GLU A 1 94 ? -13.416 5.530 7.038 1.00 94.88 94 GLU A CA 1
ATOM 743 C C . GLU A 1 94 ? -12.903 4.316 7.831 1.00 94.88 94 GLU A C 1
ATOM 745 O O . GLU A 1 94 ? -13.633 3.349 8.049 1.00 94.88 94 GLU A O 1
ATOM 750 N N . GLY A 1 95 ? -11.645 4.358 8.272 1.00 95.62 95 GLY A N 1
ATOM 751 C CA . GLY A 1 95 ? -11.042 3.277 9.051 1.00 95.62 95 GLY A CA 1
ATOM 752 C C . GLY A 1 95 ? -10.567 2.061 8.247 1.00 95.62 95 GLY A C 1
ATOM 753 O O . GLY A 1 95 ? -9.994 1.139 8.831 1.00 95.62 95 GLY A O 1
ATOM 754 N N . GLU A 1 96 ? -10.779 2.037 6.930 1.00 95.69 96 GLU A N 1
ATOM 755 C CA . GLU A 1 96 ? -10.438 0.897 6.080 1.00 95.69 96 GLU A CA 1
ATOM 756 C C . GLU A 1 96 ? -8.972 0.876 5.617 1.00 95.69 96 GLU A C 1
ATOM 758 O O . GLU A 1 96 ? -8.310 1.900 5.431 1.00 95.69 96 GLU A O 1
ATOM 763 N N . LEU A 1 97 ? -8.488 -0.340 5.360 1.00 95.06 97 LEU A N 1
ATOM 764 C CA . LEU A 1 97 ? -7.265 -0.613 4.615 1.00 95.06 97 LEU A CA 1
ATOM 765 C C . LEU A 1 97 ? -7.640 -1.459 3.402 1.00 95.06 97 LEU A C 1
ATOM 767 O O . LEU A 1 97 ? -8.035 -2.616 3.544 1.00 95.06 97 LEU A O 1
ATOM 771 N N . ILE A 1 98 ? -7.507 -0.882 2.213 1.00 95.06 98 ILE A N 1
ATOM 772 C CA . ILE A 1 98 ? -7.929 -1.510 0.964 1.00 95.06 98 ILE A CA 1
ATOM 773 C C . ILE A 1 98 ? -6.709 -1.965 0.177 1.00 95.06 98 ILE A C 1
ATOM 775 O O . ILE A 1 98 ? -5.817 -1.173 -0.121 1.00 95.06 98 ILE A O 1
ATOM 779 N N . GLN A 1 99 ? -6.689 -3.240 -0.200 1.00 94.69 99 GLN A N 1
ATOM 780 C CA . GLN A 1 99 ? -5.747 -3.758 -1.185 1.00 94.69 99 GLN A CA 1
ATOM 781 C C . GLN A 1 99 ? -6.303 -3.552 -2.594 1.00 94.69 99 GLN A C 1
ATOM 783 O O . GLN A 1 99 ? -7.454 -3.886 -2.871 1.00 94.69 99 GLN A O 1
ATOM 788 N N . VAL A 1 100 ? -5.471 -3.023 -3.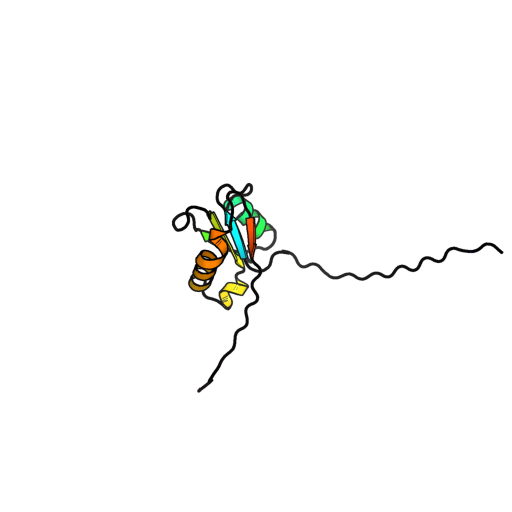490 1.00 93.88 100 VAL A N 1
ATOM 789 C CA . VAL A 1 100 ? -5.788 -2.850 -4.908 1.00 93.88 100 VAL A CA 1
ATOM 790 C C . VAL A 1 100 ? -4.786 -3.650 -5.733 1.00 93.88 100 VAL A C 1
ATOM 792 O O . VAL A 1 100 ? -3.598 -3.325 -5.767 1.00 93.88 100 VAL A O 1
ATOM 795 N N . ASP A 1 101 ? -5.282 -4.676 -6.421 1.00 91.56 101 ASP A N 1
ATOM 796 C CA . ASP A 1 101 ? -4.488 -5.499 -7.334 1.00 91.56 101 ASP A CA 1
ATOM 797 C C . ASP A 1 101 ? -4.461 -4.875 -8.735 1.00 91.56 101 ASP A C 1
ATOM 799 O O . ASP A 1 101 ? -5.494 -4.490 -9.293 1.00 91.56 101 ASP A O 1
ATOM 803 N N . MET A 1 102 ? -3.276 -4.779 -9.337 1.00 88.06 102 MET A N 1
ATOM 804 C CA . MET A 1 102 ? -3.057 -4.044 -10.581 1.00 88.06 102 MET A CA 1
ATOM 805 C C . MET A 1 102 ? -2.295 -4.857 -11.622 1.00 88.06 102 MET A C 1
ATOM 807 O O . MET A 1 102 ? -1.071 -4.975 -11.623 1.00 88.06 102 MET A O 1
ATOM 811 N N . LYS A 1 103 ? -3.025 -5.321 -12.639 1.00 87.12 103 LYS A N 1
ATOM 812 C CA . LYS A 1 103 ? -2.431 -6.002 -13.793 1.00 87.12 103 LYS A CA 1
ATOM 813 C C . LYS A 1 103 ? -2.056 -5.020 -14.902 1.00 87.12 103 LYS A C 1
ATOM 815 O O . LYS A 1 103 ? -2.876 -4.676 -15.752 1.00 87.12 103 LYS A O 1
ATOM 820 N N . VAL A 1 104 ? -0.786 -4.625 -14.944 1.00 85.31 104 VAL A N 1
ATOM 821 C CA . VAL A 1 104 ? -0.252 -3.740 -15.993 1.00 85.31 104 VAL A CA 1
ATOM 822 C C . VAL A 1 104 ? 0.122 -4.529 -17.247 1.00 85.31 104 VAL A C 1
ATOM 824 O O . VAL A 1 104 ? 0.923 -5.462 -17.189 1.00 85.31 104 VAL A O 1
ATOM 827 N N . ARG A 1 105 ? -0.415 -4.118 -18.401 1.00 85.69 105 ARG A N 1
ATOM 828 C CA . ARG A 1 105 ? 0.006 -4.578 -19.732 1.00 85.69 105 ARG A CA 1
ATOM 829 C C . ARG A 1 105 ? 0.461 -3.377 -20.550 1.00 85.69 105 ARG A C 1
ATOM 831 O O . ARG A 1 105 ? -0.298 -2.428 -20.702 1.00 85.69 105 ARG A O 1
ATOM 838 N N . ILE A 1 106 ? 1.688 -3.435 -21.059 1.00 82.81 106 ILE A N 1
ATOM 839 C CA . ILE A 1 106 ? 2.246 -2.419 -21.953 1.00 82.81 106 ILE A CA 1
ATOM 840 C C . ILE A 1 106 ? 2.122 -2.958 -23.376 1.00 82.81 106 ILE A C 1
ATOM 842 O O . ILE A 1 106 ? 2.523 -4.088 -23.653 1.00 82.81 106 ILE A O 1
ATOM 846 N N . SER A 1 107 ? 1.537 -2.170 -24.269 1.00 86.75 107 SER A N 1
ATOM 847 C CA . SER A 1 107 ? 1.402 -2.501 -25.687 1.00 86.75 107 SER A CA 1
ATOM 848 C C . SER A 1 107 ? 1.847 -1.298 -26.501 1.00 86.75 107 SER A C 1
ATOM 850 O O . SER A 1 107 ? 1.450 -0.172 -26.210 1.00 86.75 107 SER A O 1
ATOM 852 N N . MET A 1 108 ? 2.708 -1.535 -27.486 1.00 84.25 108 MET A N 1
ATOM 853 C CA . MET A 1 108 ? 3.211 -0.503 -28.387 1.00 84.25 108 MET A CA 1
ATOM 854 C C . MET A 1 108 ? 2.558 -0.707 -29.748 1.00 84.25 108 MET A C 1
ATOM 856 O O . MET A 1 108 ? 2.533 -1.822 -30.270 1.00 84.25 108 MET A O 1
ATOM 860 N N . HIS A 1 109 ? 2.026 0.369 -30.314 1.00 80.75 109 HIS A N 1
ATOM 861 C CA . HIS A 1 109 ? 1.460 0.378 -31.656 1.00 80.75 109 HIS A CA 1
ATOM 862 C C . HIS A 1 109 ? 2.243 1.388 -32.490 1.00 80.75 109 HIS A C 1
ATOM 864 O O . HIS A 1 109 ? 2.499 2.490 -32.013 1.00 80.75 109 HIS A O 1
ATOM 870 N N . ASN A 1 110 ? 2.606 1.007 -33.718 1.00 72.62 110 ASN A N 1
ATOM 871 C CA . ASN A 1 110 ? 3.388 1.822 -34.654 1.00 72.62 110 ASN A CA 1
ATOM 872 C C . ASN A 1 110 ? 4.771 2.212 -34.106 1.00 72.62 110 ASN A C 1
ATOM 874 O O . ASN A 1 110 ? 5.051 3.383 -33.859 1.00 72.62 110 ASN A O 1
ATOM 878 N N . ILE A 1 111 ? 5.638 1.214 -33.917 1.00 59.50 111 ILE A N 1
ATOM 879 C CA . ILE A 1 111 ? 7.060 1.455 -33.660 1.00 59.50 111 ILE A CA 1
ATOM 880 C C . ILE A 1 111 ? 7.682 1.902 -34.986 1.00 59.50 111 ILE A C 1
ATOM 882 O O . ILE A 1 111 ? 7.965 1.071 -35.843 1.00 59.50 111 ILE A O 1
ATOM 886 N N . ASN A 1 112 ? 7.838 3.210 -35.161 1.00 61.78 112 ASN A N 1
ATOM 887 C CA . ASN A 1 112 ? 8.729 3.770 -36.169 1.00 61.78 112 ASN A CA 1
ATOM 888 C C . ASN A 1 112 ? 9.994 4.198 -35.419 1.00 61.78 112 ASN A C 1
ATOM 890 O O . ASN A 1 112 ? 9.897 5.037 -34.521 1.00 61.78 112 ASN A O 1
ATOM 894 N N . GLU A 1 113 ? 11.117 3.547 -35.724 1.00 53.25 113 GLU A N 1
ATOM 895 C CA . GLU A 1 113 ? 12.443 3.875 -35.175 1.00 53.25 113 GLU A CA 1
ATOM 896 C C . GLU A 1 113 ? 12.961 5.225 -35.684 1.00 53.25 113 GLU A C 1
ATOM 898 O O . GLU A 1 113 ? 12.736 5.540 -36.878 1.00 53.25 113 GLU A O 1
#